Protein 5G4D (pdb70)

Foldseek 3Di:
DQAWKKKKAKDADPVQQVVLVVVVVVPFDDDDVRITIGDDDPVSVVVNVVVVVVRGDVVPMDMDIDIGHDDDDDDDDDD

Radius of gyration: 12.56 Å; Cα contacts (8 Å, |Δi|>4): 113; chains: 1; bounding box: 24×32×33 Å

Organism: Thermococcus onnurineus (strain NA1) (NCBI:txid523850)

Nearest PDB structures (foldseek):
  5g4d-assembly1_A-2  TM=1.013E+00  e=1.479E-13  Thermococcus onnurineus
  2i0x-assembly1_A  TM=9.891E-01  e=1.706E-09  Pyrococcus furiosus
  6k2e-assembly1_B  TM=9.257E-01  e=1.900E-06  Pyrococcus horikoshii OT3
  7f84-assembly1_B  TM=8.855E-01  e=9.941E-05  Leptospira interrogans serovar Copenhageni str. Fiocruz L1-130
  1zpw-assembly1_X  TM=8.863E-01  e=3.718E-04  Thermus thermophilus

Sequence (79 aa):
AMDMYVVIVYDVAVERVNRVKKFLRRHLHWVQNSVFEGEVTLAEFERIKAGLLDLIDEDEDSVVIYKLRSMPKREVLGM

Solvent-accessible surface area: 5784 Å² total; per-residue (Å²): 49,140,64,30,4,1,28,0,47,15,107,18,30,119,140,53,35,88,134,0,79,87,38,0,167,165,59,15,123,138,62,107,122,23,28,0,14,2,112,5,46,103,57,34,12,97,133,1,92,52,15,5,73,127,47,26,54,125,145,122,14,58,38,68,41,115,120,59,223,66,120,43,197,113,150,98,154,70,224

CATH classification: 3.30.70.240

Secondary structure (DSSP, 8-state):
--SEEEEEEEE--TTTHHHHHHHHHTTSEEEETTEEEEEE-HHHHHHHHHHHHHHS-TTT-EEEEEEESSPPP------

InterPro domains:
  IPR019199 Virulence-associated protein D / CRISPR associated protein Cas2 [PF09827] (1-68)
  IPR021127 CRISPR-associated endonuclease Cas2 [MF_01471] (1-85)
  IPR021127 CRISPR-associated endonuclease Cas2 [PTHR34405] (1-84)
  IPR021127 CRISPR-associated endonuclease Cas2 [TIGR01573] (1-78)
  IPR021127 CRISPR-associated endonuclease Cas2 [cd09725] (3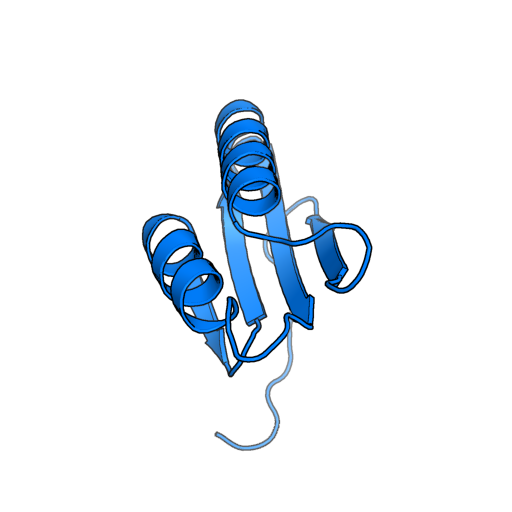-78)

B-factor: mean 25.03, std 8.65, range [11.05, 59.56]

Structure (mmCIF, N/CA/C/O backbone):
data_5G4D
#
_entry.id   5G4D
#
_cell.length_a   29.515
_cell.length_b   32.802
_cell.length_c   83.161
_cell.angle_alpha   90.00
_cell.angle_beta   90.00
_cell.angle_gamma   90.00
#
_symmetry.space_group_name_H-M   'P 21 2 21'
#
loop_
_entity.id
_entity.type
_entity.pdbx_description
1 polymer 'CRISPR-ASSOCIATED ENDORIBONUCLEASE CAS2'
2 water water
#
loop_
_atom_site.group_PDB
_atom_site.id
_atom_site.type_symbol
_atom_site.label_atom_id
_atom_site.label_alt_id
_atom_site.label_comp_id
_atom_site.label_asym_id
_atom_site.label_entity_id
_atom_site.label_seq_id
_atom_site.pdbx_PDB_ins_code
_atom_site.Cartn_x
_atom_site.Cartn_y
_atom_site.Cartn_z
_atom_site.occupancy
_atom_site.B_iso_or_equiv
_atom_site.auth_seq_id
_atom_site.auth_comp_id
_atom_site.auth_asym_id
_atom_site.auth_atom_id
_atom_site.pdbx_PDB_model_num
ATOM 1 N N . ALA A 1 1 ? -5.260 28.672 -7.093 1.00 45.03 -2 ALA A N 1
ATOM 2 C CA . ALA A 1 1 ? -6.357 28.173 -7.914 1.00 34.91 -2 ALA A CA 1
ATOM 3 C C . ALA A 1 1 ? -6.475 28.990 -9.194 1.00 37.44 -2 ALA A C 1
ATOM 4 O O . ALA A 1 1 ? -7.283 29.916 -9.257 1.00 34.85 -2 ALA A O 1
ATOM 6 N N . MET A 1 2 ? -5.671 28.632 -10.205 1.00 39.21 -1 MET A N 1
ATOM 7 C CA . MET A 1 2 ? -5.568 29.427 -11.427 1.00 38.86 -1 MET A CA 1
ATOM 8 C C . MET A 1 2 ? -6.937 29.863 -11.937 1.00 33.47 -1 MET A C 1
ATOM 9 O O . MET A 1 2 ? -7.167 31.051 -12.173 1.00 37.35 -1 MET A O 1
ATOM 14 N N . ASP A 1 3 ? -7.872 28.926 -12.095 1.00 28.78 0 ASP A N 1
ATOM 15 C CA . ASP A 1 3 ? -9.271 29.319 -12.197 1.00 24.60 0 ASP A CA 1
ATOM 16 C C . ASP A 1 3 ? -10.076 28.909 -10.972 1.00 26.35 0 ASP A C 1
ATOM 17 O O . ASP A 1 3 ? -10.711 29.763 -10.348 1.00 25.59 0 ASP A O 1
ATOM 22 N N . MET A 1 4 ? -10.054 27.635 -10.591 1.00 23.01 1 MET A N 1
ATOM 23 C CA . MET A 1 4 ? -10.706 27.244 -9.347 1.00 21.66 1 MET A CA 1
ATOM 24 C C . MET A 1 4 ? -9.945 26.093 -8.703 1.00 19.88 1 MET A C 1
ATOM 25 O O . MET A 1 4 ? -8.941 25.604 -9.226 1.00 18.04 1 MET A O 1
ATOM 30 N N . TYR A 1 5 ? -10.410 25.692 -7.523 1.00 15.96 2 TYR A N 1
ATOM 31 C CA . TYR A 1 5 ? -9.854 24.570 -6.781 1.00 16.21 2 TYR A CA 1
ATOM 32 C C . TYR A 1 5 ? -10.965 23.548 -6.579 1.00 15.93 2 TYR A C 1
ATOM 33 O O . TYR A 1 5 ? -12.079 23.917 -6.208 1.00 18.84 2 TYR A O 1
ATOM 42 N N . VAL A 1 6 ? -10.682 22.272 -6.836 1.00 14.07 3 VAL A N 1
ATOM 43 C CA . VAL A 1 6 ? -11.733 21.261 -6.743 1.00 15.35 3 VAL A CA 1
ATOM 44 C C . VAL A 1 6 ? -11.386 20.213 -5.694 1.00 14.91 3 VAL A C 1
ATOM 45 O O . VAL A 1 6 ? -10.218 19.900 -5.438 1.00 15.64 3 VAL A O 1
ATOM 49 N N .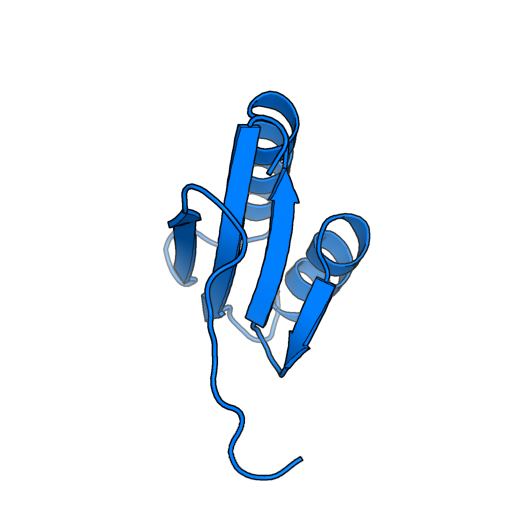 VAL A 1 7 ? -12.430 19.678 -5.070 1.00 12.52 4 VAL A N 1
ATOM 50 C CA . VAL A 1 7 ? -12.344 18.452 -4.277 1.00 12.93 4 VAL A CA 1
ATOM 51 C C . VAL A 1 7 ? -13.310 17.484 -4.924 1.00 12.16 4 VAL A C 1
ATOM 52 O O . VAL A 1 7 ? -14.496 17.804 -5.075 1.00 12.76 4 VAL A O 1
ATOM 56 N N . ILE A 1 8 ? -12.817 16.311 -5.319 1.00 11.05 5 ILE A N 1
ATOM 57 C CA . ILE A 1 8 ? -13.639 15.327 -6.014 1.00 11.77 5 ILE A CA 1
ATOM 58 C C . ILE A 1 8 ? -13.751 14.079 -5.152 1.00 13.40 5 ILE A C 1
ATOM 59 O O . ILE A 1 8 ? -12.735 13.515 -4.726 1.00 13.72 5 ILE A O 1
ATOM 64 N N . VAL A 1 9 ? -14.982 13.648 -4.901 1.00 11.28 6 VAL A N 1
ATOM 65 C CA . VAL A 1 9 ? -15.249 12.393 -4.199 1.00 12.55 6 VAL A CA 1
ATOM 66 C C . VAL A 1 9 ? -16.086 11.525 -5.124 1.00 13.21 6 VAL A C 1
ATOM 67 O O . VAL A 1 9 ? -16.915 12.038 -5.881 1.00 13.84 6 VAL A O 1
ATOM 71 N N . TYR A 1 10 ? -15.865 10.214 -5.091 1.00 12.68 7 TYR A N 1
ATOM 72 C CA . TYR A 1 10 ? -16.602 9.368 -6.025 1.00 15.20 7 TYR A CA 1
ATOM 73 C C . TYR A 1 10 ? -16.969 8.040 -5.384 1.00 16.39 7 TYR A C 1
ATOM 74 O O . TYR A 1 10 ? -16.262 7.512 -4.524 1.00 16.95 7 TYR A O 1
ATOM 83 N N . ASP A 1 11 ? -18.114 7.538 -5.819 1.00 15.95 8 ASP 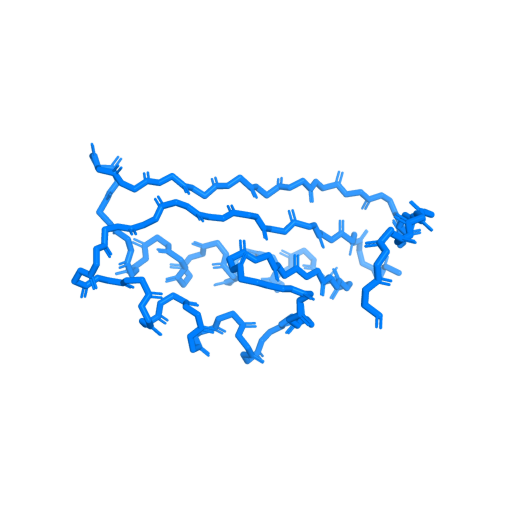A N 1
ATOM 84 C CA . ASP A 1 11 ? -18.707 6.285 -5.365 1.00 18.84 8 ASP A CA 1
ATOM 85 C C . ASP A 1 11 ? -18.999 5.527 -6.655 1.00 18.06 8 ASP A C 1
ATOM 86 O O . ASP A 1 11 ? -20.006 5.807 -7.310 1.00 19.03 8 ASP A O 1
ATOM 91 N N . VAL A 1 12 ? -18.104 4.620 -7.054 1.00 16.99 9 VAL A N 1
ATOM 92 C CA . VAL A 1 12 ? -18.150 3.993 -8.378 1.00 14.77 9 VAL A CA 1
ATOM 93 C C . VAL A 1 12 ? -18.124 2.484 -8.188 1.00 19.82 9 VAL A C 1
ATOM 94 O O . VAL A 1 12 ? -17.439 1.982 -7.294 1.00 20.43 9 VAL A O 1
ATOM 98 N N . ALA A 1 13 ? -18.851 1.766 -9.042 1.00 19.12 10 ALA A N 1
ATOM 99 C CA . ALA A 1 13 ? -18.925 0.315 -8.916 1.00 21.55 10 ALA A CA 1
ATOM 100 C C . ALA A 1 13 ? -17.543 -0.315 -9.073 1.00 20.01 10 ALA A C 1
ATOM 101 O O . ALA A 1 13 ? -16.640 0.233 -9.710 1.00 17.83 10 ALA A O 1
ATOM 103 N N . VAL A 1 14 ? -17.395 -1.519 -8.507 1.00 21.21 11 VAL A N 1
ATOM 104 C CA . VAL A 1 14 ? -16.082 -2.153 -8.458 1.00 20.21 11 VAL A CA 1
ATOM 105 C C . VAL A 1 14 ? -15.495 -2.390 -9.849 1.00 20.02 11 VAL A C 1
ATOM 106 O O . VAL A 1 14 ? -14.270 -2.398 -10.011 1.00 21.31 11 VAL A O 1
ATOM 110 N N . GLU A 1 15 ? -16.335 -2.607 -10.867 1.00 22.19 12 GLU A N 1
ATOM 111 C CA . GLU A 1 15 ? -15.799 -2.873 -12.204 1.00 24.75 12 GLU A CA 1
ATOM 112 C C . GLU A 1 15 ? -15.143 -1.654 -12.827 1.00 27.55 12 GLU A C 1
ATOM 113 O O . GLU A 1 15 ? -14.398 -1.797 -13.807 1.00 26.61 12 GLU A O 1
ATOM 119 N N . ARG A 1 16 ? -15.414 -0.466 -12.298 1.00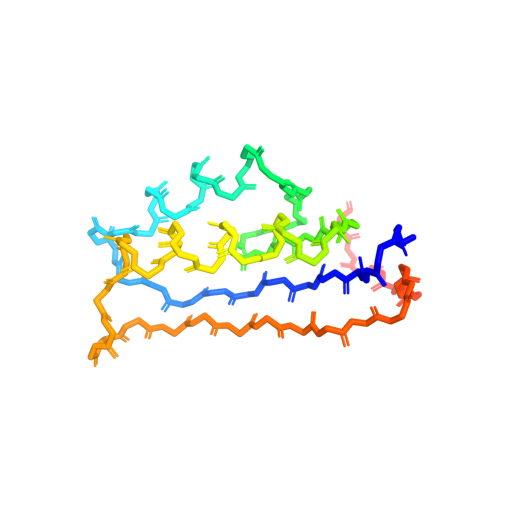 20.33 13 ARG A N 1
ATOM 120 C CA . ARG A 1 16 ? -14.977 0.765 -12.925 1.00 23.69 13 ARG A CA 1
ATOM 121 C C . ARG A 1 16 ? -14.148 1.657 -12.019 1.00 22.58 13 ARG A C 1
ATOM 122 O O . ARG A 1 16 ? -13.560 2.629 -12.516 1.00 23.51 13 ARG A O 1
ATOM 130 N N . VAL A 1 17 ? -14.074 1.365 -10.719 1.00 18.62 14 VAL A N 1
ATOM 131 C CA . VAL A 1 17 ? -13.543 2.342 -9.773 1.00 21.47 14 VAL A CA 1
ATOM 132 C C . VAL A 1 17 ? -12.052 2.558 -9.993 1.00 24.24 14 VAL A C 1
ATOM 133 O O . VAL A 1 17 ? -11.562 3.695 -9.936 1.00 22.49 14 VAL A O 1
ATOM 137 N N . ASN A 1 18 ? -11.311 1.494 -10.292 1.00 21.22 15 ASN A N 1
ATOM 138 C CA . ASN A 1 18 ? -9.868 1.643 -10.374 1.00 23.25 15 ASN A CA 1
ATOM 139 C C . ASN A 1 18 ? -9.426 2.356 -11.652 1.00 21.90 15 ASN A C 1
ATOM 140 O O . ASN A 1 18 ? -8.360 2.978 -11.651 1.00 25.05 15 ASN A O 1
ATOM 145 N N . ARG A 1 19 ? -10.240 2.350 -12.713 1.00 20.88 16 ARG A N 1
ATOM 146 C CA . ARG A 1 19 ? -9.941 3.204 -13.861 1.00 23.46 16 ARG A CA 1
ATOM 147 C C . ARG A 1 19 ? -10.219 4.676 -13.558 1.00 22.65 16 ARG A C 1
ATOM 148 O O . ARG A 1 19 ? -9.514 5.556 -14.068 1.00 21.20 16 ARG A O 1
ATOM 156 N N . VAL A 1 20 ? -11.231 4.964 -12.739 1.00 20.35 17 VAL A N 1
ATOM 157 C CA . VAL A 1 20 ? -11.465 6.348 -12.313 1.00 17.40 17 VAL A CA 1
ATOM 158 C C . VAL A 1 20 ? -10.303 6.846 -11.461 1.00 19.49 17 VAL A C 1
ATOM 159 O O . VAL A 1 20 ? -9.812 7.969 -11.644 1.00 18.81 17 VAL A O 1
ATOM 163 N N . LYS A 1 21 ? -9.854 6.019 -10.503 1.00 19.52 18 LYS A N 1
ATOM 164 C CA . LYS A 1 21 ? -8.700 6.370 -9.680 1.00 19.43 18 LYS A CA 1
ATOM 165 C C . LYS A 1 21 ? -7.476 6.680 -10.540 1.00 20.87 18 LYS A C 1
ATOM 166 O O . LYS A 1 21 ? -6.797 7.695 -10.340 1.00 21.23 18 LYS A O 1
ATOM 172 N N . LYS A 1 22 ? -7.173 5.808 -11.508 1.00 19.81 19 LYS A N 1
ATOM 173 C CA . LYS A 1 22 ? -5.974 6.007 -12.319 1.00 20.37 19 LYS A CA 1
ATOM 174 C C . LYS A 1 22 ? -6.067 7.280 -13.149 1.00 22.27 19 LYS A C 1
ATOM 175 O O . LYS A 1 22 ? -5.072 7.998 -13.306 1.00 23.23 19 LYS A O 1
ATOM 181 N N . PHE A 1 23 ? -7.259 7.590 -13.670 1.00 20.12 2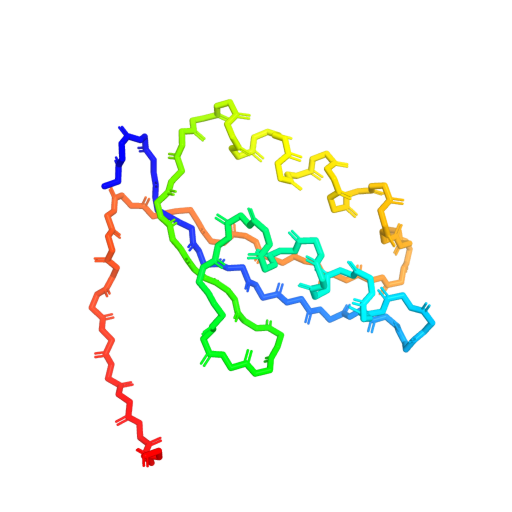0 PHE A N 1
ATOM 182 C CA . PHE A 1 23 ? -7.443 8.822 -14.437 1.00 18.88 20 PHE A CA 1
ATOM 183 C C . PHE A 1 23 ? -7.242 10.051 -13.559 1.00 22.15 20 PHE A C 1
ATOM 184 O O . PHE A 1 23 ? -6.563 11.007 -13.954 1.00 23.33 20 PHE A O 1
ATOM 192 N N . LEU A 1 24 ? -7.843 10.060 -12.367 1.00 18.63 21 LEU A N 1
ATOM 193 C CA . LEU A 1 24 ? -7.746 11.258 -11.540 1.00 17.20 21 LEU A CA 1
ATOM 194 C C . LEU A 1 24 ? -6.331 11.464 -11.009 1.00 19.28 21 LEU A C 1
ATOM 195 O O . LEU A 1 24 ? -5.921 12.609 -10.775 1.00 18.27 21 LEU A O 1
ATOM 200 N N . ARG A 1 25 ? -5.559 10.385 -10.843 1.00 19.25 22 ARG A N 1
ATOM 201 C CA . ARG A 1 25 ? -4.170 10.535 -10.415 1.00 22.23 22 ARG A CA 1
ATOM 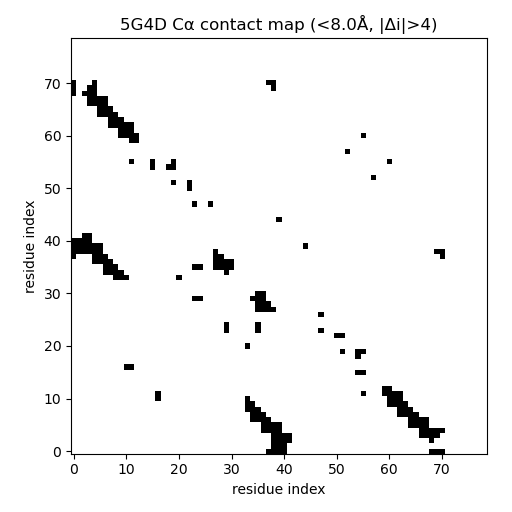202 C C . ARG A 1 25 ? -3.352 11.306 -11.438 1.00 23.38 22 ARG A C 1
ATOM 203 O O . ARG A 1 25 ? -2.347 11.933 -11.086 1.00 25.51 22 ARG A O 1
ATOM 211 N N . ARG A 1 26 ? -3.766 11.284 -12.702 1.00 24.54 23 ARG A N 1
ATOM 212 C CA . ARG A 1 26 ? -3.080 12.066 -13.720 1.00 25.52 23 ARG A CA 1
ATOM 213 C C . ARG A 1 26 ? -3.459 13.544 -13.710 1.00 26.15 23 ARG A C 1
ATOM 214 O O . ARG A 1 26 ? -2.917 14.308 -14.516 1.00 26.12 23 ARG A O 1
ATOM 222 N N . HIS A 1 27 ? -4.357 13.981 -12.824 1.00 21.50 24 HIS A N 1
ATOM 223 C CA . HIS A 1 27 ? -4.858 15.346 -12.913 1.00 20.76 24 HIS A CA 1
ATOM 224 C C . HIS A 1 27 ? -4.887 16.050 -11.564 1.00 22.27 24 HIS A C 1
ATOM 225 O O . HIS A 1 27 ? -4.780 17.279 -11.509 1.00 21.94 24 HIS A O 1
ATOM 232 N N . LEU A 1 28 ? -5.015 15.288 -10.478 1.00 19.50 25 LEU A N 1
ATOM 233 C CA . LEU A 1 28 ? -5.235 15.868 -9.162 1.00 17.28 25 LEU A CA 1
ATOM 234 C C . LEU A 1 28 ? -4.433 15.119 -8.102 1.00 19.59 25 LEU A C 1
ATOM 235 O O . LEU A 1 28 ? -3.921 14.019 -8.327 1.00 21.80 25 LEU A O 1
ATOM 240 N N . HIS A 1 29 ? -4.356 15.727 -6.921 1.00 20.63 26 HIS A N 1
ATOM 241 C CA . HIS A 1 29 ? 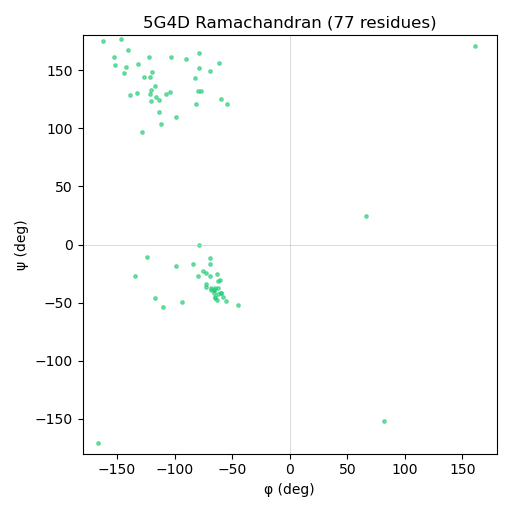-3.681 15.124 -5.781 1.00 21.90 26 HIS A CA 1
ATOM 242 C C . HIS A 1 29 ? -4.586 14.091 -5.113 1.00 22.28 26 HIS A C 1
ATOM 243 O O . HIS A 1 29 ? -5.759 14.359 -4.843 1.00 19.24 26 HIS A O 1
ATOM 250 N N . TRP A 1 30 ? -4.041 12.912 -4.840 1.00 20.46 27 TRP A N 1
ATOM 251 C CA . TRP A 1 30 ? -4.791 11.867 -4.155 1.00 18.61 27 TRP A CA 1
ATOM 252 C C . TRP A 1 30 ? -4.761 12.129 -2.650 1.00 22.85 27 TRP A C 1
ATOM 253 O O . TRP A 1 30 ? -3.682 12.206 -2.052 1.00 26.05 27 TRP A O 1
ATOM 264 N N . VAL A 1 31 ? -5.937 12.287 -2.040 1.00 19.01 28 VAL A N 1
ATOM 265 C CA . VAL A 1 31 ? -6.037 12.629 -0.614 1.00 19.27 28 VAL A CA 1
ATOM 266 C C . VAL A 1 31 ? -6.169 11.380 0.243 1.00 23.62 28 VAL A C 1
ATOM 267 O O . VAL A 1 31 ? -5.453 11.203 1.234 1.00 21.68 28 VAL A O 1
ATOM 271 N N . GLN A 1 32 ? -7.086 10.504 -0.133 1.00 20.61 29 GLN A N 1
ATOM 272 C CA . GLN A 1 32 ? -7.294 9.209 0.508 1.00 22.58 29 GLN A CA 1
ATOM 273 C C . GLN A 1 32 ? -8.190 8.423 -0.435 1.00 23.67 29 GLN A C 1
ATOM 274 O O . GLN A 1 32 ? -8.429 8.846 -1.572 1.00 22.51 29 GLN A O 1
ATOM 280 N N . ASN A 1 33 ? -8.680 7.276 0.023 1.00 26.35 30 ASN A N 1
ATOM 281 C CA . ASN A 1 33 ? -9.521 6.459 -0.837 1.00 24.91 30 ASN A CA 1
ATOM 282 C C . ASN A 1 33 ? -10.688 7.273 -1.379 1.00 25.69 30 ASN A C 1
ATOM 283 O O . ASN A 1 33 ? -11.471 7.848 -0.610 1.00 21.90 30 ASN A O 1
ATOM 288 N N . SER A 1 34 ? -10.750 7.356 -2.707 1.00 21.76 31 SER A N 1
ATOM 289 C CA . SER A 1 34 ? -11.859 7.948 -3.458 1.00 20.20 31 SER A CA 1
ATOM 290 C C . SER A 1 34 ? -11.990 9.454 -3.233 1.00 16.86 31 SER A C 1
ATOM 291 O O . SER A 1 34 ? -13.067 10.023 -3.424 1.00 15.39 31 SER A O 1
ATOM 294 N N . VAL A 1 35 ? -10.904 10.125 -2.860 1.00 16.38 32 VAL A N 1
ATOM 295 C CA . VAL A 1 35 ? -10.906 11.580 -2.709 1.00 13.51 32 VAL A CA 1
ATOM 296 C C . VAL A 1 35 ? -9.684 12.160 -3.404 1.00 15.22 32 VAL A C 1
ATOM 297 O O . VAL A 1 35 ? -8.560 11.716 -3.150 1.00 16.16 32 VAL A O 1
ATOM 301 N N . PHE A 1 36 ? -9.902 13.183 -4.231 1.00 13.64 33 PHE A N 1
ATOM 302 C CA . PHE A 1 36 ? -8.838 13.918 -4.912 1.00 13.46 33 PHE A CA 1
ATOM 303 C C . PHE A 1 36 ? -9.067 15.415 -4.748 1.00 14.71 33 PHE A C 1
ATOM 304 O O . PHE A 1 36 ? -10.198 15.872 -4.545 1.00 15.49 33 PHE A O 1
ATOM 312 N N . GLU A 1 37 ? -7.987 16.197 -4.845 1.00 14.36 34 GLU A N 1
ATOM 313 C CA . GLU A 1 37 ? -8.149 17.649 -4.830 1.00 13.86 34 GLU A CA 1
ATOM 314 C C . GLU A 1 37 ? -7.006 18.322 -5.587 1.00 17.33 34 GLU A C 1
ATOM 315 O O . GLU A 1 37 ? -5.942 17.733 -5.793 1.00 18.27 34 GLU A O 1
ATOM 321 N N . GLY A 1 38 ? -7.236 19.567 -5.978 1.00 16.53 35 GLY A N 1
ATOM 322 C CA . GLY A 1 38 ? -6.195 20.357 -6.619 1.00 18.67 35 GLY A CA 1
ATOM 323 C C . GLY A 1 38 ? -6.735 21.540 -7.391 1.00 17.89 35 GLY A C 1
ATOM 324 O O . GLY A 1 38 ? -7.939 21.708 -7.597 1.00 16.23 35 GLY A O 1
ATOM 325 N N . GLU A 1 39 ? -5.799 22.381 -7.830 1.00 18.24 36 GLU A N 1
ATOM 326 C CA . GLU A 1 39 ? -6.133 23.554 -8.633 1.00 21.03 36 GLU A CA 1
ATOM 327 C C . GLU A 1 39 ? -6.305 23.173 -10.100 1.00 19.65 36 GLU A C 1
ATOM 328 O O . GLU A 1 39 ? -5.591 22.311 -10.618 1.00 23.24 36 GLU A O 1
ATOM 334 N N . VAL A 1 40 ? -7.259 23.810 -10.775 1.00 18.37 37 VAL A N 1
ATOM 335 C CA . VAL A 1 40 ? -7.501 23.533 -12.187 1.00 19.63 37 VAL A CA 1
ATOM 336 C C . VAL A 1 40 ? -7.845 24.814 -12.933 1.00 19.99 37 VAL A C 1
ATOM 337 O O . VAL A 1 40 ? -8.390 25.766 -12.368 1.00 19.68 37 VAL A O 1
ATOM 341 N N . THR A 1 41 ? -7.545 24.822 -14.232 1.00 19.48 38 THR A N 1
ATOM 342 C CA . THR A 1 41 ? -8.158 25.790 -15.116 1.00 17.27 38 THR A CA 1
ATOM 343 C C . THR A 1 41 ? -9.574 25.340 -15.463 1.00 20.49 38 THR A C 1
ATOM 344 O O . THR A 1 41 ? -9.956 24.187 -15.244 1.00 18.64 38 THR A O 1
ATOM 348 N N . LEU A 1 42 ? -10.360 26.275 -15.998 1.00 18.95 39 LEU A N 1
ATOM 349 C CA . LEU A 1 42 ? -11.703 25.937 -16.460 1.00 21.29 39 LEU A CA 1
ATOM 350 C C . LEU A 1 42 ? -11.660 24.877 -17.550 1.00 22.61 39 LEU A C 1
ATOM 351 O O . LEU A 1 42 ? -12.494 23.965 -17.570 1.00 19.55 39 LEU A O 1
ATOM 356 N N . ALA A 1 43 ? -10.709 25.000 -18.484 1.00 20.05 40 ALA A N 1
ATOM 357 C CA . ALA A 1 43 ? -10.583 24.007 -19.547 1.00 23.02 40 ALA A CA 1
ATOM 358 C C . ALA A 1 43 ? -10.174 22.650 -18.992 1.00 22.51 40 ALA A C 1
ATOM 359 O O . ALA A 1 43 ? -10.650 21.608 -19.465 1.00 21.45 40 ALA A O 1
ATOM 361 N N . GLU A 1 44 ? -9.279 22.641 -17.998 1.00 20.14 41 GLU A N 1
ATOM 362 C CA . GLU A 1 44 ? -8.864 21.380 -17.399 1.00 19.77 41 GLU A CA 1
ATOM 363 C C . GLU A 1 44 ? -10.011 20.754 -16.617 1.00 22.09 41 GLU A C 1
ATOM 364 O O . GLU A 1 44 ? -10.194 19.532 -16.656 1.00 21.18 41 GLU A O 1
ATOM 370 N N . PHE A 1 45 ? -10.821 21.572 -15.931 1.00 19.38 42 PHE A N 1
ATOM 371 C CA . PHE 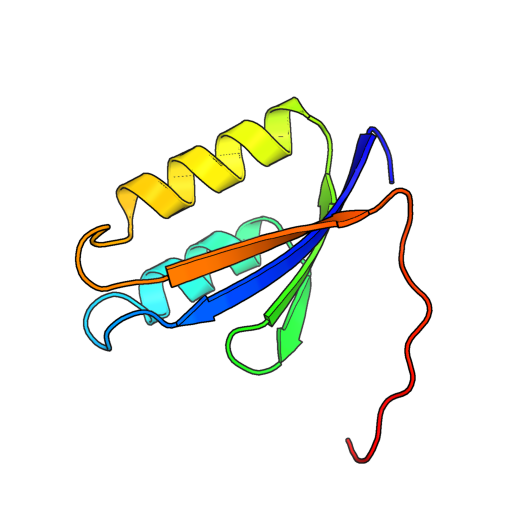A 1 45 ? -12.011 21.021 -15.289 1.00 20.68 42 PHE A CA 1
ATOM 372 C C . PHE A 1 45 ? -12.937 20.367 -16.310 1.00 24.58 42 PHE A C 1
ATOM 373 O O . PHE A 1 45 ? -13.480 19.284 -16.058 1.00 20.90 42 PHE A O 1
ATOM 381 N N . GLU A 1 46 ? -13.122 20.999 -17.476 1.00 21.43 43 GLU A N 1
ATOM 382 C CA . GLU A 1 46 ? -13.982 20.405 -18.497 1.00 23.68 43 GLU A CA 1
ATOM 383 C C . GLU A 1 46 ? -13.428 19.071 -18.974 1.00 21.62 43 GLU A C 1
ATOM 384 O O . GLU A 1 46 ? -14.192 18.141 -19.256 1.00 20.05 43 GLU A O 1
ATOM 390 N N . ARG A 1 47 ? -12.102 18.965 -19.080 1.00 18.33 44 ARG A N 1
ATOM 391 C CA . ARG A 1 47 ? -11.487 17.724 -19.532 1.00 20.56 44 ARG A CA 1
ATOM 392 C C . ARG A 1 47 ? -11.576 16.648 -18.460 1.00 21.30 44 ARG A C 1
ATOM 393 O O . ARG A 1 47 ? -11.756 15.463 -18.773 1.00 19.93 44 ARG A O 1
ATOM 401 N N . ILE A 1 48 ? -11.443 17.040 -17.190 1.00 20.07 45 ILE A N 1
ATOM 402 C CA . ILE A 1 48 ? -11.622 16.082 -16.102 1.00 20.38 45 ILE A CA 1
ATOM 403 C C . ILE A 1 48 ? -13.051 15.555 -16.095 1.00 18.39 45 ILE A C 1
ATOM 404 O O . ILE A 1 48 ? -13.287 14.347 -15.984 1.00 19.52 45 ILE A O 1
ATOM 409 N N . LYS A 1 49 ? -14.022 16.465 -16.180 1.00 19.22 46 LYS A N 1
ATOM 410 C CA . LYS A 1 49 ? -15.423 16.055 -16.223 1.00 20.31 46 LYS A CA 1
ATOM 411 C C . LYS A 1 49 ? -15.687 15.122 -17.400 1.00 22.05 46 LYS A C 1
ATOM 412 O O . LYS A 1 49 ? -16.345 14.086 -17.249 1.00 20.71 46 LYS A O 1
ATOM 418 N N . ALA A 1 50 ? -15.171 15.464 -18.587 1.00 22.18 47 ALA A N 1
ATOM 419 C CA . ALA A 1 50 ? -15.400 14.615 -19.756 1.00 23.32 47 ALA A CA 1
ATOM 420 C C . ALA A 1 50 ? -14.719 13.257 -19.609 1.00 22.56 47 ALA A C 1
ATOM 421 O O . ALA A 1 50 ? -15.276 12.230 -20.021 1.00 24.24 47 ALA A O 1
ATOM 423 N N . GLY A 1 51 ? -13.511 13.228 -19.038 1.00 19.05 48 GLY A N 1
ATOM 424 C CA . GLY A 1 51 ? -12.858 11.952 -18.788 1.00 21.17 48 GLY A CA 1
ATOM 425 C C . GLY A 1 51 ? -13.641 11.079 -17.829 1.00 23.04 48 GLY A C 1
ATOM 426 O O . GLY A 1 51 ? -13.773 9.867 -18.038 1.00 22.52 48 GLY A O 1
ATOM 427 N N . LEU A 1 52 ? -14.175 11.678 -16.760 1.00 19.49 49 LEU A N 1
ATOM 428 C CA . LEU A 1 52 ? -14.946 10.912 -15.785 1.00 20.29 49 LEU A CA 1
ATOM 429 C C . LEU A 1 52 ? -16.230 10.366 -16.401 1.00 24.35 49 LEU A C 1
ATOM 430 O O . LEU A 1 52 ? -16.599 9.210 -16.159 1.00 21.20 49 LEU A O 1
ATOM 435 N N . LEU A 1 53 ? -16.915 11.179 -17.211 1.00 23.13 50 LEU A N 1
ATOM 436 C CA . LEU A 1 53 ? -18.146 10.723 -17.852 1.00 23.78 50 LEU A CA 1
ATOM 437 C C . LEU A 1 53 ? -17.896 9.541 -18.780 1.00 28.08 50 LEU A C 1
ATOM 438 O O . LEU A 1 53 ? -18.759 8.668 -18.918 1.00 27.53 50 LEU A O 1
ATOM 443 N N . ASP A 1 54 ? -16.716 9.475 -19.398 1.00 26.54 51 ASP A N 1
ATOM 444 C CA . ASP A 1 54 ? -16.395 8.341 -20.256 1.00 29.75 51 ASP A CA 1
ATOM 445 C C . ASP A 1 54 ? -16.136 7.071 -19.461 1.00 28.99 51 ASP A C 1
ATOM 446 O O . ASP A 1 54 ? -16.313 5.972 -19.997 1.00 30.38 51 ASP A O 1
ATOM 451 N N . LEU A 1 55 ? -15.737 7.194 -18.197 1.00 24.13 52 LEU A N 1
ATOM 452 C CA . LEU A 1 55 ? -15.353 6.035 -17.404 1.00 26.03 52 LEU A CA 1
ATOM 453 C C . LEU A 1 55 ? -16.455 5.525 -16.485 1.00 29.15 52 LEU A C 1
ATOM 454 O O . LEU A 1 55 ? -16.368 4.384 -16.022 1.00 31.24 52 LEU A O 1
ATOM 459 N N . ILE A 1 56 ? -17.471 6.325 -16.186 1.00 22.74 53 ILE A N 1
ATOM 460 C CA . ILE A 1 56 ? -18.483 5.916 -15.233 1.00 26.18 53 ILE A CA 1
ATOM 461 C C . ILE A 1 56 ? -19.746 5.480 -15.963 1.00 26.02 53 ILE A C 1
ATOM 462 O O . ILE A 1 56 ? -19.959 5.776 -17.142 1.00 25.58 53 ILE A O 1
ATOM 467 N N . ASP A 1 57 ? -20.580 4.732 -15.244 1.00 22.80 54 ASP A N 1
ATOM 468 C CA . ASP A 1 57 ? -21.943 4.409 -15.646 1.00 28.18 54 ASP A CA 1
ATOM 469 C C . ASP A 1 57 ? -22.855 5.378 -14.907 1.00 29.63 54 ASP A C 1
ATOM 470 O O . ASP A 1 57 ? -23.010 5.285 -13.686 1.00 28.17 54 ASP A O 1
ATOM 475 N N . GLU A 1 58 ? -23.460 6.313 -15.648 1.00 27.78 55 GLU A N 1
ATOM 476 C CA . GLU A 1 58 ? -24.208 7.386 -15.009 1.00 26.27 55 GLU A CA 1
ATOM 477 C C . GLU A 1 58 ? -25.496 6.914 -14.347 1.00 31.55 55 GLU A C 1
ATOM 478 O O . GLU A 1 58 ? -26.079 7.671 -13.568 1.00 33.74 55 GLU A O 1
ATOM 484 N N . ASP A 1 59 ? -25.940 5.681 -14.601 1.00 34.10 56 ASP A N 1
ATOM 485 C CA . ASP A 1 59 ? -27.080 5.129 -13.876 1.00 36.28 56 ASP A CA 1
ATOM 486 C C . ASP A 1 59 ? -26.704 4.518 -12.530 1.00 34.76 56 ASP A C 1
ATOM 487 O O . ASP A 1 59 ? -27.595 4.298 -11.702 1.00 34.76 56 ASP A O 1
ATOM 492 N N . GLU A 1 60 ? -25.421 4.240 -12.294 1.00 31.76 57 GLU A N 1
ATOM 493 C CA . GLU A 1 60 ? -24.966 3.561 -11.085 1.00 28.39 57 GLU A CA 1
ATOM 494 C C . GLU A 1 60 ? -24.044 4.416 -10.232 1.00 30.33 57 GLU A C 1
ATOM 495 O O . GLU A 1 60 ? -24.208 4.469 -9.005 1.00 28.60 57 GLU A O 1
ATOM 501 N N . ASP A 1 61 ? -23.065 5.067 -10.849 1.00 25.04 58 ASP A N 1
ATOM 502 C CA . ASP A 1 61 ? -21.974 5.709 -10.135 1.00 24.65 58 ASP A CA 1
ATOM 503 C C . ASP A 1 61 ? -22.319 7.153 -9.795 1.00 23.90 58 ASP A C 1
ATOM 504 O O . ASP A 1 61 ? -23.211 7.765 -10.390 1.00 23.61 58 ASP A O 1
ATOM 509 N N . SER A 1 62 ? -21.605 7.700 -8.813 1.00 20.03 59 SER A N 1
ATOM 510 C CA . SER A 1 62 ? -21.794 9.101 -8.462 1.00 23.37 59 SER A CA 1
ATOM 511 C C . SER A 1 62 ? -20.450 9.761 -8.200 1.00 21.51 59 SER A C 1
ATOM 512 O O . SER A 1 62 ? -19.634 9.250 -7.427 1.00 19.56 59 SER A O 1
ATOM 515 N N . VAL A 1 63 ? -20.227 10.896 -8.851 1.00 18.86 60 VAL A N 1
ATOM 516 C CA . VAL A 1 63 ? -19.058 11.734 -8.624 1.00 19.19 60 VAL A CA 1
ATOM 517 C C . VAL A 1 63 ? -19.564 13.102 -8.194 1.00 18.17 60 VAL A C 1
ATOM 518 O O . VAL A 1 63 ? -20.459 13.661 -8.835 1.00 18.43 60 VAL A O 1
ATOM 522 N N . VAL A 1 64 ? -19.028 13.622 -7.095 1.00 14.34 61 VAL A N 1
ATOM 523 C CA . VAL A 1 64 ? -19.347 14.970 -6.629 1.00 15.95 61 VAL A CA 1
ATOM 524 C C . VAL A 1 64 ? -18.087 15.810 -6.752 1.00 14.25 61 VAL A C 1
ATOM 525 O O . VAL A 1 64 ? -17.034 15.446 -6.214 1.00 12.44 61 VAL A O 1
ATOM 529 N N . ILE A 1 65 ? -18.187 16.918 -7.478 1.00 14.17 62 ILE A N 1
ATOM 530 C CA . ILE A 1 65 ? -17.075 17.838 -7.680 1.00 14.55 62 ILE A CA 1
ATOM 531 C C . ILE A 1 65 ? -17.410 19.129 -6.941 1.00 15.55 62 ILE A C 1
ATOM 532 O O . ILE A 1 65 ? -18.204 19.953 -7.425 1.00 15.63 62 ILE A O 1
ATOM 537 N N . TYR A 1 66 ? -16.779 19.330 -5.781 1.00 13.31 63 TYR A N 1
ATOM 538 C CA . TYR A 1 66 ? -16.895 20.605 -5.078 1.00 13.77 63 TYR A CA 1
ATOM 539 C C . TYR A 1 66 ? -16.015 21.632 -5.772 1.00 14.29 63 TYR A C 1
ATOM 540 O O . TYR A 1 66 ? -14.847 21.352 -6.056 1.00 15.43 63 TYR A O 1
ATOM 549 N N . LYS A 1 67 ? -16.570 22.826 -6.050 1.00 15.25 64 LYS A N 1
ATOM 550 C CA . LYS A 1 67 ? -15.864 23.863 -6.797 1.00 14.71 64 LYS A CA 1
ATOM 551 C C . LYS A 1 67 ? -15.621 25.036 -5.856 1.00 14.61 64 LYS A C 1
ATOM 552 O O . LYS A 1 67 ? -16.582 25.674 -5.401 1.00 15.69 64 LYS A O 1
ATOM 558 N N . LEU A 1 68 ? -14.340 25.293 -5.563 1.00 14.53 65 LEU A N 1
ATOM 559 C CA . LEU A 1 68 ? -13.934 26.240 -4.530 1.00 16.49 65 LEU A CA 1
ATOM 560 C C . LEU A 1 68 ? -13.052 27.330 -5.123 1.00 18.48 65 LEU A C 1
ATOM 561 O O . LEU A 1 68 ? -12.494 27.180 -6.210 1.00 17.66 65 LEU A O 1
ATOM 566 N N . ARG A 1 69 ? -12.934 28.440 -4.393 1.00 19.52 66 ARG A N 1
ATOM 567 C CA . ARG A 1 69 ? -12.223 29.607 -4.908 1.00 22.55 66 ARG A CA 1
ATOM 568 C C . ARG A 1 69 ? -10.717 29.462 -4.775 1.00 23.72 66 ARG A C 1
ATOM 569 O O . ARG A 1 69 ? -9.963 30.046 -5.566 1.00 24.66 66 ARG A O 1
ATOM 577 N N . SER A 1 70 ? -10.279 28.677 -3.800 1.00 20.52 67 SER A N 1
ATOM 578 C CA . SER A 1 70 ? -8.874 28.451 -3.503 1.00 23.28 67 SER A CA 1
ATOM 579 C C . SER A 1 70 ? -8.794 27.195 -2.655 1.00 20.79 67 SER A C 1
ATOM 580 O O . SER A 1 70 ? -9.819 26.638 -2.244 1.00 17.01 67 SER A O 1
ATOM 583 N N . MET A 1 71 ? -7.571 26.773 -2.359 1.00 18.68 68 MET A N 1
ATOM 584 C CA . MET A 1 71 ? -7.374 25.586 -1.547 1.00 19.52 68 MET A CA 1
ATOM 585 C C . MET A 1 71 ? -8.030 25.780 -0.183 1.00 22.23 68 MET A C 1
ATOM 586 O O . MET A 1 71 ? -7.769 26.794 0.491 1.00 18.89 68 MET A O 1
ATOM 591 N N . PRO A 1 72 ? -8.917 24.884 0.228 1.00 15.54 69 PRO A N 1
ATOM 592 C CA . PRO A 1 72 ? -9.627 25.058 1.492 1.00 17.83 69 PRO A CA 1
ATOM 593 C C . PRO A 1 72 ? -8.770 24.677 2.685 1.00 19.34 69 PRO A C 1
ATOM 594 O O . PRO A 1 72 ? -7.878 23.827 2.608 1.00 17.58 69 PRO A O 1
ATOM 598 N N . LYS A 1 73 ? -9.058 25.321 3.812 1.00 17.98 70 LYS A N 1
ATOM 599 C CA . LYS A 1 73 ? -8.451 24.879 5.050 1.00 16.28 70 LYS A CA 1
ATOM 600 C C . LYS A 1 73 ? -9.035 23.520 5.441 1.00 18.26 70 LYS A C 1
ATOM 601 O O . LYS A 1 73 ? -10.175 23.188 5.105 1.00 16.27 70 LYS A O 1
ATOM 607 N N . ARG A 1 74 ? -8.225 22.709 6.109 1.00 21.64 71 ARG A N 1
ATOM 608 C CA . ARG A 1 74 ? -8.715 21.412 6.553 1.00 17.84 71 ARG A CA 1
ATOM 609 C C . ARG A 1 74 ? -7.973 20.987 7.805 1.00 22.92 71 ARG A C 1
ATOM 610 O O . ARG A 1 74 ? -6.846 21.417 8.059 1.00 22.43 71 ARG A O 1
ATOM 618 N N . GLU A 1 75 ? -8.634 20.136 8.592 1.00 20.09 72 GLU A N 1
ATOM 619 C CA . GLU A 1 75 ? -8.030 19.479 9.744 1.00 18.45 72 GLU A CA 1
ATOM 620 C C . GLU A 1 75 ? -8.040 17.980 9.498 1.00 20.66 72 GLU A C 1
ATOM 621 O O . GLU A 1 75 ? -9.039 17.435 9.029 1.00 19.20 72 GLU A O 1
ATOM 627 N N . VAL A 1 76 ? -6.929 17.317 9.806 1.00 20.47 73 VAL A N 1
ATOM 628 C CA . VAL A 1 76 ? -6.798 15.878 9.631 1.00 21.37 73 VAL A CA 1
ATOM 629 C C . VAL A 1 76 ? -6.815 15.226 11.004 1.00 23.71 73 VAL A C 1
ATOM 630 O O . VAL A 1 76 ? -6.085 15.651 11.908 1.00 24.65 73 VAL A O 1
ATOM 634 N N . LEU A 1 77 ? -7.664 14.214 11.165 1.00 22.71 74 LEU A N 1
ATOM 635 C CA . LEU A 1 77 ? -7.668 13.367 12.347 1.00 20.06 74 LEU A CA 1
ATOM 636 C C . LEU A 1 77 ? -7.024 12.039 11.980 1.00 23.94 74 LEU A C 1
ATOM 637 O O . LEU A 1 77 ? -7.392 11.432 10.972 1.00 27.30 74 LEU A O 1
ATOM 642 N N . GLY A 1 78 ? -6.078 11.587 12.801 1.00 27.31 75 GLY A N 1
ATOM 643 C CA . GLY A 1 78 ? -5.347 10.375 12.487 1.00 28.10 75 GLY A CA 1
ATOM 644 C C . GLY A 1 78 ? -4.213 10.636 11.507 1.00 30.20 75 GLY A C 1
ATOM 645 O O . GLY A 1 78 ? -3.654 11.729 11.446 1.00 36.18 75 GLY A O 1
ATOM 646 N N . MET A 1 79 ? -3.882 9.607 10.733 1.00 31.18 76 MET A N 1
ATOM 647 C CA . MET A 1 79 ? -2.817 9.661 9.730 1.00 38.05 76 MET A CA 1
ATOM 648 C C . MET A 1 79 ? -1.497 10.146 10.314 1.00 42.03 76 MET A C 1
ATOM 649 O O . MET A 1 79 ? -0.620 9.344 10.635 1.00 46.95 76 MET A O 1
#